Protein AF-A0A9R0WNS2-F1 (afdb_monomer_lite)

Sequence (88 aa):
MQEQITMIGDICKESHLSFQSLFKHDDTTSVASVMKEAIACGAIEGSDEHFIASELFIKREQREMFLSMSVHTRLGWLKRKFNVKYGN

pLDDT: mean 90.23, std 9.86, range [59.72, 98.12]

Organism: Triticum turgidum subsp. durum (NCBI:txid4567)

Secondary structure (DSSP, 8-state):
-HHHHHHHHHHHHHHHHHHHHHT---GGGSHHHHHHHHHHTT--TTSHHHHHHHHHTTSHHHHHHHHHS-HHHHHHHHHHHHHHHH--

Foldseek 3Di:
DVVVVVVVVVVVVVVVVVVVVVVPPPVCLQLVNLLVLQVVLPCDPPDQLSVLSNVQSVDSVSSVVLVPDDSPCNSVVSVVSSCVVPND

Structure (mmCIF, N/CA/C/O backbone):
data_AF-A0A9R0WNS2-F1
#
_entry.id   AF-A0A9R0WNS2-F1
#
loop_
_atom_site.group_PDB
_atom_site.id
_atom_site.type_symbol
_atom_site.label_atom_id
_atom_site.label_alt_id
_atom_site.label_comp_id
_atom_site.label_asym_id
_atom_site.label_entity_id
_atom_site.label_seq_id
_atom_site.pdbx_PDB_ins_code
_atom_site.Cartn_x
_atom_site.Cartn_y
_atom_site.Cartn_z
_atom_site.occupancy
_atom_site.B_iso_or_equiv
_atom_site.auth_seq_id
_atom_site.auth_comp_id
_atom_site.auth_asym_id
_atom_site.auth_atom_id
_atom_site.pdbx_PDB_model_num
ATOM 1 N N . MET A 1 1 ? -33.319 -0.287 44.569 1.00 67.12 1 MET A N 1
ATOM 2 C CA . MET A 1 1 ? -33.908 0.023 43.242 1.00 67.12 1 MET A CA 1
ATOM 3 C C . MET A 1 1 ? -33.044 1.011 42.456 1.00 67.12 1 MET A C 1
ATOM 5 O O . MET A 1 1 ? -32.718 0.704 41.321 1.00 67.12 1 MET A O 1
ATOM 9 N N . GLN A 1 2 ? -32.597 2.130 43.049 1.00 75.81 2 GLN A N 1
ATOM 10 C CA . GLN A 1 2 ? -31.659 3.075 42.409 1.00 75.81 2 GLN A CA 1
ATOM 11 C C . GLN A 1 2 ? -30.306 2.453 42.020 1.00 75.81 2 GLN A C 1
ATOM 13 O O . GLN A 1 2 ? -29.856 2.661 40.902 1.00 75.81 2 GLN A O 1
ATOM 18 N N . GLU A 1 3 ? -29.707 1.625 42.881 1.00 81.38 3 GLU A N 1
ATOM 19 C CA . GLU A 1 3 ? -28.400 0.994 42.612 1.00 81.38 3 GLU A CA 1
ATOM 20 C C . GLU A 1 3 ? -28.392 0.095 41.365 1.00 81.38 3 GLU A C 1
ATOM 22 O O . GLU A 1 3 ? -27.421 0.077 40.613 1.00 81.38 3 GLU A O 1
ATOM 27 N N . GLN A 1 4 ? -29.494 -0.616 41.101 1.00 80.06 4 GLN A N 1
ATOM 28 C CA . GLN A 1 4 ? -29.607 -1.464 39.911 1.00 80.06 4 GLN A CA 1
ATOM 29 C C . GLN A 1 4 ? -29.712 -0.634 38.625 1.00 80.06 4 GLN A C 1
ATOM 31 O O . GLN A 1 4 ? -29.159 -1.021 37.601 1.00 80.06 4 GLN A O 1
ATOM 36 N N . ILE A 1 5 ? -30.379 0.525 38.677 1.00 83.62 5 ILE A N 1
ATOM 37 C CA . ILE A 1 5 ? -30.478 1.445 37.535 1.00 83.62 5 ILE A CA 1
ATOM 38 C C . ILE A 1 5 ? -29.097 2.028 37.206 1.00 83.62 5 ILE A C 1
ATOM 40 O O . ILE A 1 5 ? -28.736 2.114 36.033 1.00 83.62 5 ILE A O 1
ATOM 44 N N . THR A 1 6 ? -28.303 2.368 38.225 1.00 87.31 6 THR A N 1
ATOM 45 C CA . THR A 1 6 ? -26.923 2.845 38.048 1.00 87.31 6 THR A CA 1
ATOM 46 C C . THR A 1 6 ? -26.037 1.777 37.411 1.00 87.31 6 THR A C 1
ATOM 48 O O . THR A 1 6 ? -25.403 2.042 36.394 1.00 87.31 6 THR A O 1
ATOM 51 N N . MET A 1 7 ? -26.079 0.547 37.934 1.00 88.50 7 MET A N 1
ATOM 52 C CA . MET A 1 7 ? -25.312 -0.583 37.400 1.00 88.50 7 MET A CA 1
ATOM 53 C C . MET A 1 7 ? -25.623 -0.856 35.920 1.00 88.50 7 MET A C 1
ATOM 55 O O . MET A 1 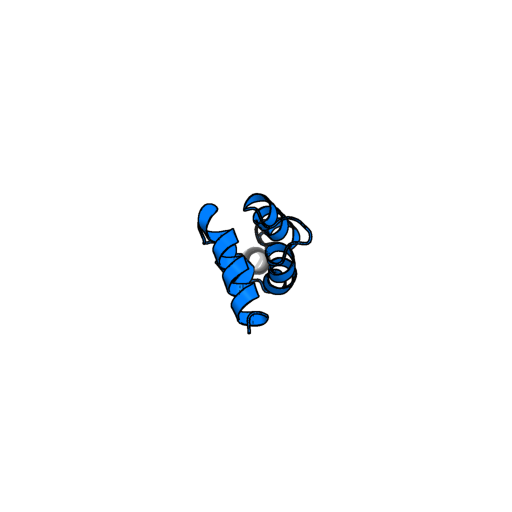7 ? -24.716 -1.090 35.125 1.00 88.50 7 MET A O 1
ATOM 59 N N . ILE A 1 8 ? -26.900 -0.787 35.526 1.00 89.94 8 ILE A N 1
ATOM 60 C CA . ILE A 1 8 ? -27.311 -0.944 34.123 1.00 89.94 8 ILE A CA 1
ATOM 61 C C . ILE A 1 8 ? -26.740 0.184 33.252 1.00 89.94 8 ILE A C 1
ATOM 63 O O . ILE A 1 8 ? -26.285 -0.079 32.139 1.00 89.94 8 ILE A O 1
ATOM 67 N N . GLY A 1 9 ? -26.738 1.425 33.746 1.00 89.19 9 GLY A N 1
ATOM 68 C CA . GLY A 1 9 ? -26.156 2.570 33.042 1.00 89.19 9 GLY A CA 1
ATOM 69 C C . GLY A 1 9 ? -24.663 2.392 32.758 1.00 89.19 9 GLY A C 1
ATOM 70 O O . GLY A 1 9 ? -24.218 2.631 31.632 1.00 89.19 9 GLY A O 1
ATOM 71 N N . ASP A 1 10 ? -23.914 1.902 33.745 1.00 91.06 10 ASP A N 1
ATOM 72 C CA . ASP A 1 10 ? -22.478 1.649 33.614 1.00 91.06 10 ASP A CA 1
ATOM 73 C C . ASP A 1 10 ? -22.192 0.524 32.609 1.00 91.06 10 ASP A C 1
ATOM 75 O O . ASP A 1 10 ? -21.397 0.714 31.687 1.00 91.06 10 ASP A O 1
ATOM 79 N N . ILE A 1 11 ? -22.920 -0.598 32.689 1.00 89.81 11 ILE A N 1
ATOM 80 C CA . ILE A 1 11 ? -22.799 -1.713 31.730 1.00 89.81 11 ILE A CA 1
ATOM 81 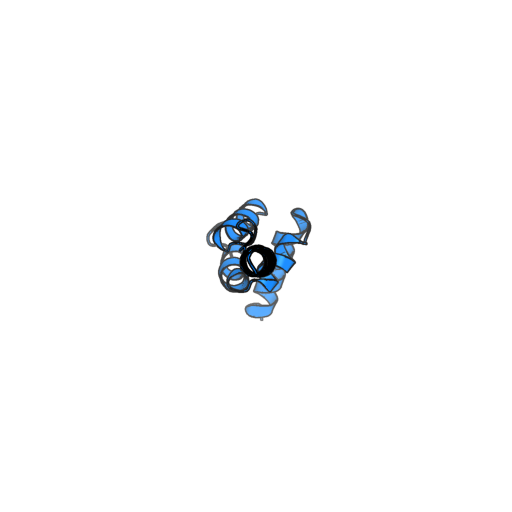C C . ILE A 1 11 ? -23.095 -1.248 30.300 1.00 89.81 11 ILE A C 1
ATOM 83 O O . ILE A 1 11 ? -22.397 -1.632 29.357 1.00 89.81 11 ILE A O 1
ATOM 87 N N . CYS A 1 12 ? -24.120 -0.413 30.120 1.00 87.81 12 CYS A N 1
ATOM 88 C CA . CYS A 1 12 ? -24.497 0.106 28.809 1.00 87.81 12 CYS A CA 1
ATOM 89 C C . CYS A 1 12 ? -23.381 0.986 28.222 1.00 87.81 12 CYS A C 1
ATOM 91 O O . CYS A 1 12 ? -23.038 0.870 27.044 1.00 87.81 12 CYS A O 1
ATOM 93 N N . LYS A 1 13 ? -22.750 1.812 29.065 1.00 88.56 13 LYS A N 1
ATOM 94 C CA . LYS A 1 13 ? -21.616 2.659 28.686 1.00 88.56 13 LYS A CA 1
ATOM 95 C C . LYS A 1 13 ? -20.376 1.835 28.335 1.00 88.56 13 LYS A C 1
ATOM 97 O O . LYS A 1 13 ? -19.765 2.086 27.297 1.00 88.56 13 LYS A O 1
ATOM 102 N N . GLU A 1 14 ? -20.021 0.839 29.142 1.00 89.19 14 GLU A N 1
ATOM 103 C CA . GLU A 1 14 ? -18.870 -0.033 28.866 1.00 89.19 14 GLU A CA 1
ATOM 104 C C . GLU A 1 14 ? -19.068 -0.880 27.607 1.00 89.19 14 GLU A C 1
ATOM 106 O O . GLU A 1 14 ? -18.154 -1.007 26.786 1.00 89.19 14 GLU A O 1
ATOM 111 N N . SER A 1 15 ? -20.281 -1.401 27.405 1.00 88.50 15 SER A N 1
ATOM 112 C CA . SER A 1 15 ? -20.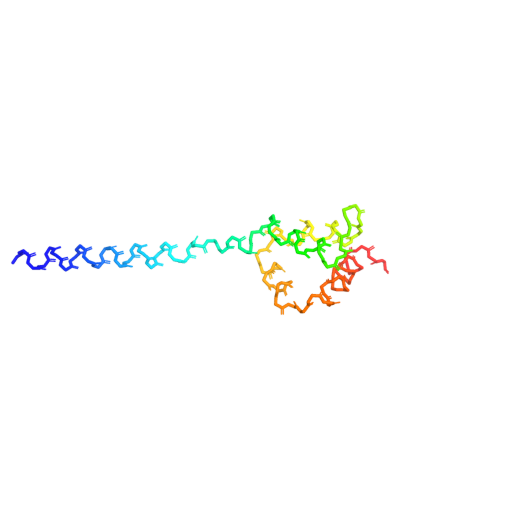637 -2.154 26.200 1.00 88.50 15 SER A CA 1
ATOM 113 C C . SER A 1 15 ? -20.553 -1.270 24.958 1.00 88.50 15 SER A C 1
ATOM 115 O O . SER A 1 15 ? -20.002 -1.692 23.943 1.00 88.50 15 SER A O 1
ATOM 117 N N . HIS A 1 16 ? -21.034 -0.024 25.043 1.00 85.38 16 HIS A N 1
ATOM 118 C CA . HIS A 1 16 ? -20.944 0.948 23.955 1.00 85.38 16 HIS A CA 1
ATOM 119 C C . HIS A 1 16 ? -19.491 1.294 23.605 1.00 85.38 16 HIS A C 1
ATOM 121 O O . HIS A 1 16 ? -19.127 1.272 22.431 1.00 85.38 16 HIS A O 1
ATOM 127 N N . LEU A 1 17 ? -18.640 1.550 24.605 1.00 86.38 17 LEU A N 1
ATOM 128 C CA . LEU A 1 17 ? -17.212 1.827 24.402 1.00 86.38 17 LEU A CA 1
ATOM 129 C C . LEU A 1 17 ? -16.474 0.628 23.793 1.00 86.38 17 LEU A C 1
ATOM 131 O O . LEU A 1 17 ? -15.671 0.799 22.873 1.00 86.38 17 LEU A O 1
ATOM 135 N N . SER A 1 18 ? -16.775 -0.583 24.265 1.00 84.56 18 SER A N 1
ATOM 136 C CA . SER A 1 18 ? -16.216 -1.827 23.727 1.00 84.56 18 SER A CA 1
ATOM 137 C C . SER A 1 18 ? -16.632 -2.043 22.272 1.00 84.56 18 SER A C 1
ATOM 139 O O . SER A 1 18 ? -15.786 -2.324 21.426 1.00 84.56 18 SER A O 1
ATOM 141 N N . PHE A 1 19 ? -17.909 -1.830 21.943 1.00 81.81 19 PHE A N 1
ATOM 142 C CA . PHE A 1 1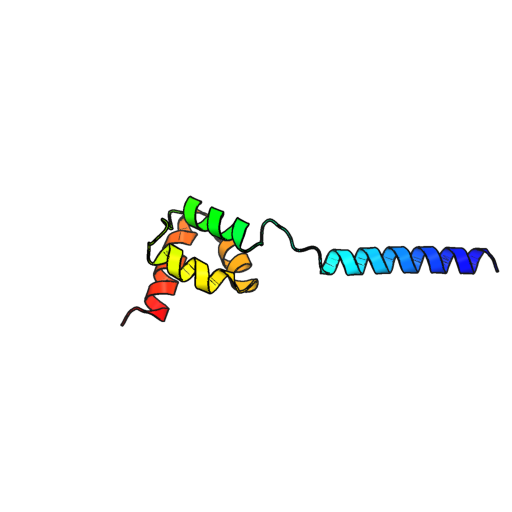9 ? -18.392 -1.895 20.563 1.00 81.81 19 PHE A CA 1
ATOM 143 C C . PHE A 1 19 ? -17.739 -0.833 19.677 1.00 81.81 19 PHE A C 1
ATOM 145 O O . PHE A 1 19 ? -17.283 -1.138 18.580 1.00 81.81 19 PHE A O 1
ATOM 152 N N . GLN A 1 20 ? -17.647 0.409 20.153 1.00 80.12 20 GLN A N 1
ATOM 153 C CA . GLN A 1 20 ? -17.026 1.498 19.406 1.00 80.12 20 GLN A CA 1
ATOM 154 C C . GLN A 1 20 ? -15.542 1.216 19.136 1.00 80.12 20 GLN A C 1
ATOM 156 O O . GLN A 1 20 ? -15.057 1.503 18.047 1.00 80.12 20 GLN A O 1
ATOM 161 N N . SER A 1 21 ? -14.838 0.613 20.097 1.00 76.00 21 SER A N 1
ATOM 162 C CA . SER A 1 21 ? -13.451 0.158 19.957 1.00 76.00 21 SER A CA 1
ATOM 163 C C . SER A 1 21 ? -13.269 -0.851 18.815 1.00 76.00 21 SER A C 1
ATOM 165 O O . SER A 1 21 ? -12.328 -0.712 18.039 1.00 76.00 21 SER A O 1
ATOM 167 N N . LEU A 1 22 ? -14.198 -1.801 18.638 1.00 70.69 22 LEU A N 1
ATOM 168 C CA . LEU A 1 22 ? -14.143 -2.777 17.536 1.00 70.69 22 LEU A CA 1
ATOM 169 C C . LEU A 1 22 ? -14.209 -2.122 16.148 1.00 70.69 22 LEU A C 1
ATOM 171 O O . LEU A 1 22 ? -13.633 -2.638 15.191 1.00 70.69 22 LEU A O 1
ATOM 175 N N . PHE A 1 23 ? -14.899 -0.985 16.043 1.00 65.88 23 PHE A N 1
ATOM 176 C CA . PHE A 1 23 ? -15.060 -0.227 14.801 1.00 65.88 23 PHE A CA 1
ATOM 177 C C . PHE A 1 23 ? -14.162 1.005 14.716 1.00 65.88 23 PHE A C 1
ATOM 179 O O . PHE A 1 23 ? -14.287 1.770 13.758 1.00 65.88 23 PHE A O 1
ATOM 186 N N . LYS A 1 24 ? -13.245 1.216 15.672 1.00 64.62 24 LYS A N 1
ATOM 187 C CA . LYS A 1 24 ? -12.189 2.211 15.497 1.00 64.62 24 LYS A CA 1
ATOM 188 C C . LYS A 1 24 ? -11.328 1.749 14.331 1.00 64.62 24 LYS A C 1
ATOM 190 O O . LYS A 1 24 ? -10.458 0.893 14.467 1.00 64.62 24 LYS A O 1
ATOM 195 N N . HIS A 1 25 ? -11.626 2.298 13.160 1.00 59.72 25 HIS A N 1
ATOM 196 C CA . HIS A 1 25 ? -10.723 2.273 12.034 1.00 59.72 25 HIS A CA 1
ATOM 197 C C . HIS A 1 25 ? -9.448 2.955 12.511 1.00 59.72 25 HIS A C 1
ATOM 199 O O . HIS A 1 25 ? -9.454 4.136 12.842 1.00 59.72 25 HIS A O 1
ATOM 205 N N . ASP A 1 26 ? -8.379 2.182 12.644 1.00 64.56 26 ASP A N 1
ATOM 206 C CA . ASP A 1 26 ? -7.069 2.756 12.864 1.00 64.56 26 ASP A CA 1
ATOM 207 C C . ASP A 1 26 ? -6.735 3.552 11.598 1.00 64.56 26 ASP A C 1
ATOM 209 O O . ASP A 1 26 ? -6.507 2.964 10.538 1.00 64.56 26 ASP A O 1
ATOM 213 N N . ASP A 1 27 ? -6.786 4.884 11.677 1.00 66.94 27 ASP A N 1
ATOM 214 C CA . ASP A 1 27 ? -6.540 5.781 10.542 1.00 66.94 27 ASP A CA 1
ATOM 215 C C . ASP A 1 27 ? -5.172 5.518 9.889 1.00 66.94 27 ASP A C 1
ATOM 217 O O . ASP A 1 27 ? -4.982 5.798 8.698 1.00 66.94 27 ASP A O 1
ATOM 221 N N . THR A 1 28 ? -4.233 4.906 10.623 1.00 70.44 28 THR A N 1
ATOM 222 C CA . THR A 1 28 ? -2.936 4.454 10.092 1.00 70.44 28 THR A CA 1
ATOM 223 C C . THR A 1 28 ? -3.084 3.346 9.042 1.00 70.44 28 THR A C 1
ATOM 225 O O . THR A 1 28 ? -2.298 3.271 8.101 1.00 70.44 28 THR A O 1
ATOM 228 N N . THR A 1 29 ? -4.152 2.550 9.130 1.00 83.06 29 THR A N 1
ATOM 229 C CA . THR A 1 29 ? -4.541 1.519 8.158 1.00 83.06 29 THR A CA 1
ATOM 230 C C . THR A 1 29 ? -5.615 1.998 7.183 1.00 83.06 29 THR A C 1
ATOM 232 O O . THR A 1 29 ? -6.241 1.170 6.523 1.00 83.06 29 THR A O 1
ATOM 235 N N . SER A 1 30 ? -5.880 3.299 7.048 1.00 91.75 30 SER A N 1
ATOM 236 C CA . SER A 1 30 ? -6.761 3.785 5.977 1.00 91.75 30 SER A CA 1
ATOM 237 C C . SER A 1 30 ? -6.105 3.603 4.598 1.00 91.75 30 SER A C 1
ATOM 239 O O . SER A 1 30 ? -4.881 3.563 4.479 1.00 91.75 30 SER A O 1
ATOM 241 N N . VAL A 1 31 ? -6.900 3.517 3.523 1.00 94.50 31 VAL A N 1
ATOM 242 C CA . VAL A 1 31 ? -6.358 3.416 2.150 1.00 94.50 31 VAL A CA 1
ATOM 243 C C . VAL A 1 31 ? -5.430 4.593 1.843 1.00 94.50 31 VAL A C 1
ATOM 245 O O . VAL A 1 31 ? -4.328 4.394 1.342 1.00 94.50 31 VAL A O 1
ATOM 248 N N . ALA A 1 32 ? -5.849 5.811 2.196 1.00 95.12 32 ALA A N 1
ATOM 249 C CA . ALA A 1 32 ? -5.080 7.024 1.946 1.00 95.12 32 ALA A CA 1
ATOM 250 C C . ALA A 1 32 ? -3.738 7.027 2.695 1.00 95.12 32 ALA A C 1
ATOM 252 O O . ALA A 1 32 ? -2.715 7.383 2.112 1.00 95.12 32 ALA A O 1
ATOM 253 N N . SER A 1 33 ? -3.725 6.606 3.963 1.00 94.88 33 SER A N 1
ATOM 254 C CA . SER A 1 33 ? -2.493 6.508 4.756 1.00 94.88 33 SER A CA 1
ATOM 255 C C . SER A 1 33 ? -1.533 5.475 4.167 1.00 94.88 33 SER A C 1
ATOM 257 O O . SER A 1 33 ? -0.354 5.760 3.980 1.00 94.88 33 SER A O 1
ATOM 259 N N . VAL A 1 34 ? -2.037 4.300 3.786 1.00 95.75 34 VAL A N 1
ATOM 260 C CA . VAL A 1 34 ? -1.187 3.213 3.280 1.00 95.75 34 VAL A CA 1
ATOM 261 C C . VAL A 1 34 ? -0.690 3.476 1.852 1.00 95.75 34 VAL A C 1
ATOM 263 O O . VAL A 1 34 ? 0.423 3.082 1.509 1.00 95.75 34 VAL A O 1
ATOM 266 N N . MET A 1 35 ? -1.436 4.222 1.031 1.00 97.31 35 MET A N 1
ATOM 267 C CA . MET A 1 35 ? -0.933 4.702 -0.265 1.00 97.31 35 MET A CA 1
ATOM 268 C C . MET A 1 35 ? 0.250 5.668 -0.102 1.00 97.31 35 MET A C 1
ATOM 270 O O . MET A 1 35 ? 1.232 5.552 -0.834 1.00 97.31 35 MET A O 1
ATOM 274 N N . LYS A 1 36 ? 0.219 6.564 0.897 1.00 96.50 36 LYS A N 1
ATOM 275 C CA . LYS A 1 36 ? 1.370 7.432 1.213 1.00 96.50 36 LYS A CA 1
ATOM 276 C C . LYS A 1 36 ? 2.594 6.615 1.630 1.00 96.50 36 LYS A C 1
ATOM 278 O O . LYS A 1 36 ? 3.701 6.914 1.192 1.00 96.50 36 LYS A O 1
ATOM 283 N N . GLU A 1 37 ? 2.392 5.555 2.410 1.00 96.31 37 GLU A N 1
ATOM 284 C CA . GLU A 1 37 ? 3.461 4.620 2.778 1.00 96.31 37 GLU A CA 1
ATOM 285 C C . GLU A 1 37 ? 4.045 3.891 1.559 1.00 96.31 37 GLU A C 1
ATOM 287 O O . GLU A 1 37 ? 5.259 3.710 1.476 1.00 96.31 37 GLU A O 1
ATOM 292 N N . ALA A 1 38 ? 3.221 3.497 0.582 1.00 96.88 38 ALA A N 1
ATOM 293 C CA . ALA A 1 38 ? 3.715 2.899 -0.659 1.00 96.88 38 ALA A CA 1
ATOM 294 C C . ALA A 1 38 ? 4.599 3.862 -1.458 1.00 96.88 38 ALA A C 1
ATOM 296 O O . ALA A 1 38 ? 5.689 3.468 -1.881 1.00 96.88 38 ALA A O 1
ATOM 297 N N . ILE A 1 39 ? 4.188 5.126 -1.584 1.00 97.12 39 ILE A N 1
ATOM 298 C CA . ILE A 1 39 ? 5.001 6.171 -2.222 1.00 97.12 39 ILE A CA 1
ATOM 299 C C . ILE A 1 39 ? 6.318 6.364 -1.458 1.00 97.12 39 ILE A C 1
ATOM 301 O O . ILE A 1 39 ? 7.384 6.368 -2.073 1.00 97.12 39 ILE A O 1
ATOM 305 N N . ALA A 1 40 ? 6.277 6.430 -0.122 1.00 95.56 40 ALA A N 1
ATOM 3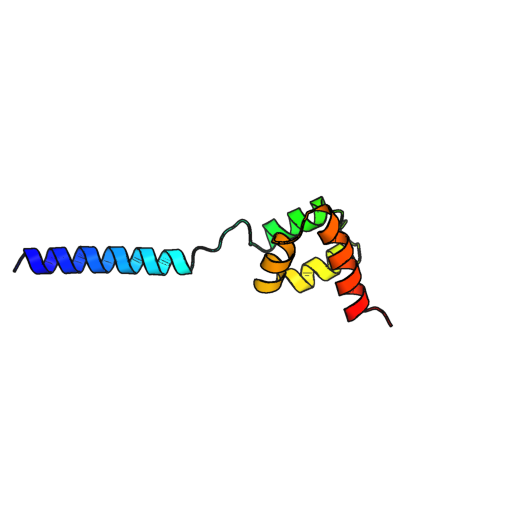06 C CA . ALA A 1 40 ? 7.472 6.556 0.718 1.00 95.56 40 ALA A CA 1
ATOM 307 C C . ALA A 1 40 ? 8.451 5.374 0.563 1.00 95.56 40 ALA A C 1
ATOM 309 O O . ALA A 1 40 ? 9.658 5.540 0.731 1.00 95.56 40 ALA A O 1
ATOM 310 N N . CYS A 1 41 ? 7.951 4.189 0.199 1.00 95.06 41 CYS A N 1
ATOM 311 C CA . CYS A 1 41 ? 8.767 3.009 -0.095 1.00 95.06 41 CYS A CA 1
ATOM 312 C C . CYS A 1 41 ? 9.273 2.952 -1.551 1.00 95.06 41 CYS A C 1
ATOM 314 O O . CYS A 1 41 ? 9.983 2.009 -1.898 1.00 95.06 41 CYS A O 1
ATOM 316 N N . GLY A 1 42 ? 8.922 3.925 -2.400 1.00 95.50 42 GLY A N 1
ATOM 317 C CA . GLY A 1 42 ? 9.378 4.033 -3.790 1.00 95.50 42 GLY A CA 1
ATOM 318 C C . GLY A 1 42 ? 8.367 3.605 -4.859 1.00 95.50 42 GLY A C 1
ATOM 319 O O . GLY A 1 42 ? 8.758 3.462 -6.015 1.00 95.50 42 GLY A O 1
ATOM 320 N N . ALA A 1 43 ? 7.092 3.387 -4.513 1.00 97.25 43 ALA A N 1
ATOM 321 C CA . ALA A 1 43 ? 6.029 3.153 -5.495 1.00 97.25 43 ALA A CA 1
ATOM 322 C C . ALA A 1 43 ? 5.565 4.499 -6.078 1.00 97.25 43 ALA A C 1
ATOM 324 O O . ALA A 1 43 ? 4.615 5.108 -5.588 1.00 97.25 43 ALA A O 1
ATOM 325 N N . ILE A 1 44 ? 6.302 4.993 -7.073 1.00 96.75 44 ILE A N 1
ATOM 326 C CA . ILE A 1 44 ? 6.077 6.299 -7.708 1.00 96.75 44 ILE A CA 1
ATOM 327 C C . ILE A 1 44 ? 4.697 6.323 -8.376 1.00 96.75 44 ILE A C 1
ATOM 329 O O . ILE A 1 44 ? 4.314 5.359 -9.033 1.00 96.75 44 ILE A O 1
ATOM 333 N N . GLU A 1 45 ? 3.957 7.428 -8.249 1.00 96.19 45 GLU A N 1
ATOM 334 C CA . GLU A 1 45 ? 2.665 7.586 -8.926 1.00 96.19 45 GLU A CA 1
ATOM 335 C C . GLU A 1 45 ? 2.782 7.295 -10.433 1.00 96.19 45 GLU A C 1
ATOM 337 O O . GLU A 1 45 ? 3.627 7.853 -11.131 1.00 96.19 45 GLU A O 1
ATOM 342 N N . GLY A 1 46 ? 1.936 6.388 -10.928 1.00 94.62 46 GLY A N 1
ATOM 343 C CA . GLY A 1 46 ? 1.957 5.921 -12.319 1.00 94.62 46 GLY A CA 1
ATOM 344 C C . GLY A 1 46 ? 2.856 4.708 -12.590 1.00 94.62 46 GLY A C 1
ATOM 345 O O . GLY A 1 46 ? 2.816 4.186 -13.701 1.00 94.62 46 GLY A O 1
ATOM 346 N N . SER A 1 47 ? 3.624 4.226 -11.609 1.00 97.56 47 SER A N 1
ATOM 347 C CA . SER A 1 47 ? 4.361 2.965 -11.729 1.00 97.56 47 SER A CA 1
ATOM 348 C C . SER A 1 47 ? 3.453 1.745 -11.538 1.00 97.56 47 SER A C 1
ATOM 350 O O . SER A 1 47 ? 2.380 1.832 -10.931 1.00 97.56 47 SER A O 1
ATOM 352 N N . ASP A 1 48 ? 3.917 0.582 -11.995 1.00 98.00 48 ASP A N 1
ATOM 353 C CA . ASP A 1 48 ? 3.244 -0.706 -11.800 1.00 98.00 48 ASP A CA 1
ATOM 354 C C . ASP A 1 48 ? 3.000 -1.008 -10.311 1.00 98.00 48 ASP A C 1
ATOM 356 O O . ASP A 1 48 ? 1.945 -1.519 -9.927 1.00 98.00 48 ASP A O 1
ATOM 360 N N . GLU A 1 49 ? 3.952 -0.644 -9.445 1.00 98.06 49 GLU A N 1
ATOM 361 C CA . GLU A 1 49 ? 3.849 -0.812 -7.994 1.00 98.06 49 GLU A CA 1
ATOM 362 C C . GLU A 1 49 ? 2.786 0.096 -7.379 1.00 98.06 49 GLU A C 1
ATOM 364 O O . GLU A 1 49 ? 2.047 -0.338 -6.494 1.00 98.06 49 GLU A O 1
ATOM 369 N N . HIS A 1 50 ? 2.688 1.344 -7.839 1.00 98.06 50 HIS A N 1
ATOM 370 C CA . HIS A 1 50 ? 1.646 2.256 -7.382 1.00 98.06 50 HIS A CA 1
ATOM 371 C C . HIS A 1 50 ? 0.265 1.805 -7.871 1.00 98.06 50 HIS A C 1
ATOM 373 O O . HIS A 1 50 ? -0.711 1.826 -7.116 1.00 98.06 50 HIS A O 1
ATOM 379 N N . PHE A 1 51 ? 0.181 1.335 -9.117 1.00 98.12 51 PHE A N 1
ATOM 380 C CA . PHE A 1 51 ? -1.051 0.798 -9.679 1.00 98.12 51 PHE A CA 1
ATOM 381 C C . PHE A 1 51 ? -1.535 -0.435 -8.906 1.00 98.12 51 PHE A C 1
ATOM 383 O O . PHE A 1 51 ? -2.659 -0.430 -8.397 1.00 98.12 51 PHE A O 1
ATOM 390 N N . ILE A 1 52 ? -0.687 -1.452 -8.709 1.00 98.06 52 ILE A N 1
ATOM 391 C CA . ILE A 1 52 ? -1.087 -2.648 -7.951 1.00 98.06 52 ILE A CA 1
ATOM 392 C C . ILE A 1 52 ? -1.398 -2.326 -6.483 1.00 98.06 52 ILE A C 1
ATOM 394 O O . ILE A 1 52 ? -2.293 -2.944 -5.907 1.00 98.06 52 ILE A O 1
ATOM 398 N N . ALA A 1 53 ? -0.718 -1.347 -5.872 1.00 98.00 53 ALA A N 1
ATOM 399 C CA . ALA A 1 53 ? -1.036 -0.879 -4.522 1.00 98.00 53 ALA A CA 1
ATOM 400 C C . ALA A 1 53 ? -2.472 -0.336 -4.439 1.00 98.00 53 ALA A C 1
ATOM 402 O O . ALA A 1 53 ? -3.211 -0.711 -3.526 1.00 98.00 53 ALA A O 1
ATOM 403 N N . SER A 1 54 ? -2.896 0.463 -5.427 1.00 97.25 54 SER A N 1
ATOM 404 C CA . SER A 1 54 ? -4.258 1.014 -5.487 1.00 97.25 54 SER A CA 1
ATOM 405 C C . SER A 1 54 ? -5.339 -0.072 -5.564 1.00 97.25 54 SER A C 1
ATOM 407 O O . SER A 1 54 ? -6.402 0.068 -4.962 1.00 97.25 54 SER A O 1
ATOM 409 N N . GLU A 1 55 ? -5.046 -1.199 -6.221 1.00 97.12 55 GLU A N 1
ATOM 410 C CA . GLU A 1 55 ? -5.957 -2.343 -6.290 1.00 97.12 55 GLU A CA 1
ATOM 411 C C . GLU A 1 55 ? -5.937 -3.192 -5.009 1.00 97.12 55 GLU A C 1
ATOM 413 O O . GLU A 1 55 ? -6.980 -3.656 -4.540 1.00 97.12 55 GLU A O 1
ATOM 418 N N . LEU A 1 56 ? -4.753 -3.421 -4.429 1.00 97.00 56 LEU A N 1
ATOM 419 C CA . LEU A 1 56 ? -4.587 -4.261 -3.240 1.00 97.00 56 LEU A CA 1
ATOM 420 C C . LEU A 1 56 ? -5.182 -3.609 -1.996 1.00 97.00 56 LEU A C 1
ATOM 422 O O . LEU A 1 56 ? -5.868 -4.275 -1.217 1.00 97.00 56 LEU A O 1
ATOM 426 N N . PHE A 1 57 ? -4.925 -2.317 -1.799 1.00 97.06 57 PHE A N 1
ATOM 427 C CA . PHE A 1 57 ? -5.222 -1.638 -0.544 1.00 97.06 57 PHE A CA 1
ATOM 428 C C . PHE A 1 57 ? -6.694 -1.326 -0.332 1.00 97.06 57 PHE A C 1
ATOM 430 O O . PHE A 1 57 ? -7.056 -0.935 0.771 1.00 97.06 57 PHE A O 1
ATOM 437 N N . ILE A 1 58 ? -7.572 -1.601 -1.294 1.00 94.75 58 ILE A N 1
ATOM 438 C CA . ILE A 1 58 ? -9.020 -1.633 -1.046 1.00 94.75 58 ILE A CA 1
ATOM 439 C C . ILE A 1 58 ? -9.343 -2.656 0.066 1.00 94.75 58 ILE A C 1
ATOM 441 O O . ILE A 1 58 ? -10.227 -2.427 0.892 1.00 94.75 58 ILE A O 1
ATOM 445 N N . LYS A 1 59 ? -8.567 -3.746 0.160 1.00 93.19 59 LYS A N 1
ATOM 446 C CA . LYS A 1 59 ? -8.722 -4.803 1.171 1.00 93.19 59 LYS A CA 1
ATOM 447 C C . LYS A 1 59 ? -7.893 -4.512 2.421 1.00 93.19 59 LYS A C 1
ATOM 449 O O . LYS A 1 59 ? -6.692 -4.255 2.328 1.00 93.19 59 LYS A O 1
ATOM 454 N N . ARG A 1 60 ? -8.519 -4.597 3.599 1.00 91.19 60 ARG A N 1
ATOM 455 C CA . ARG A 1 60 ? -7.865 -4.319 4.889 1.00 91.19 60 ARG A CA 1
ATOM 456 C C . ARG A 1 60 ? -6.698 -5.266 5.154 1.00 91.19 60 ARG A C 1
ATOM 458 O O . ARG A 1 60 ? -5.628 -4.816 5.543 1.00 91.19 60 ARG A O 1
ATOM 465 N N . GLU A 1 61 ? -6.866 -6.545 4.853 1.00 93.38 61 GLU A N 1
ATOM 466 C CA . GLU A 1 61 ? -5.875 -7.589 5.124 1.00 93.38 61 GLU A CA 1
ATOM 467 C C . GLU A 1 61 ? -4.599 -7.373 4.296 1.00 93.38 61 GLU A C 1
ATOM 469 O O . GLU A 1 61 ? -3.492 -7.645 4.755 1.00 93.38 61 GLU A O 1
ATOM 474 N N . GLN A 1 62 ? -4.727 -6.834 3.076 1.00 96.19 62 GLN A N 1
ATOM 475 C CA . GLN A 1 62 ? -3.566 -6.487 2.248 1.00 96.19 62 GLN A CA 1
ATOM 476 C C . GLN A 1 62 ? -2.808 -5.285 2.813 1.00 96.19 62 GLN A C 1
ATOM 478 O O . GLN A 1 62 ? -1.580 -5.265 2.758 1.00 96.19 62 GLN A O 1
ATOM 483 N N . ARG A 1 63 ? -3.523 -4.303 3.378 1.00 95.56 63 ARG A N 1
ATOM 484 C CA . ARG A 1 63 ? -2.907 -3.150 4.046 1.00 95.56 63 ARG A CA 1
ATOM 485 C C . ARG A 1 63 ? -2.164 -3.571 5.309 1.00 95.56 63 ARG A C 1
ATOM 487 O O . ARG A 1 63 ? -1.021 -3.172 5.493 1.00 95.56 63 ARG A O 1
ATOM 494 N N . GLU A 1 64 ? -2.775 -4.415 6.135 1.00 94.12 64 GLU A N 1
ATOM 495 C CA . GLU A 1 64 ? -2.144 -4.948 7.349 1.00 94.12 64 GLU A CA 1
ATOM 496 C C . GLU A 1 64 ? -0.895 -5.775 7.016 1.00 94.12 64 GLU A C 1
ATOM 498 O O . GLU A 1 64 ? 0.169 -5.550 7.593 1.00 94.12 64 GLU A O 1
ATOM 503 N N . MET A 1 65 ? -0.979 -6.657 6.012 1.00 95.06 65 MET A N 1
ATOM 504 C CA . MET A 1 65 ? 0.181 -7.414 5.536 1.00 95.06 65 MET A CA 1
ATOM 505 C C . MET A 1 65 ? 1.302 -6.482 5.059 1.00 95.06 65 MET A C 1
ATOM 507 O O . MET A 1 65 ? 2.452 -6.650 5.458 1.00 95.06 65 MET A O 1
ATOM 511 N N . PHE A 1 66 ? 0.977 -5.468 4.255 1.00 96.62 66 PHE A N 1
ATOM 512 C CA . PHE A 1 66 ? 1.949 -4.493 3.765 1.00 96.62 66 PHE A CA 1
ATOM 513 C C . PHE A 1 66 ? 2.621 -3.709 4.901 1.00 96.62 66 PHE A C 1
ATOM 515 O O . PHE A 1 66 ? 3.843 -3.538 4.902 1.00 96.62 66 PHE A O 1
ATOM 522 N N . LEU A 1 67 ? 1.845 -3.271 5.896 1.00 94.88 67 LEU A N 1
ATOM 523 C CA . LEU A 1 67 ? 2.362 -2.515 7.034 1.00 94.88 67 LEU A CA 1
ATOM 524 C C . LEU A 1 67 ? 3.222 -3.364 7.977 1.00 94.88 67 LEU A C 1
ATOM 526 O O . LEU A 1 67 ? 4.186 -2.832 8.525 1.00 94.88 67 LEU A O 1
ATOM 530 N N . SER A 1 68 ? 2.947 -4.668 8.104 1.00 94.56 68 SER A N 1
ATOM 531 C CA . SER A 1 68 ? 3.769 -5.596 8.900 1.00 94.56 68 SER A CA 1
ATOM 532 C C . SER A 1 68 ? 5.172 -5.840 8.327 1.00 94.56 68 SER A C 1
ATOM 534 O O . SER A 1 68 ? 6.070 -6.287 9.041 1.00 94.56 68 SER A O 1
ATOM 536 N N . MET A 1 69 ? 5.378 -5.550 7.039 1.00 94.94 69 MET A N 1
ATOM 537 C CA . MET A 1 69 ? 6.666 -5.712 6.372 1.00 94.94 69 MET A CA 1
ATOM 538 C C . MET A 1 69 ? 7.600 -4.534 6.657 1.00 94.94 69 MET A C 1
ATOM 540 O O . MET A 1 69 ? 7.167 -3.391 6.816 1.00 94.94 69 MET A O 1
ATOM 544 N N . SER A 1 70 ? 8.909 -4.794 6.631 1.00 94.56 70 SER A N 1
ATOM 545 C CA . SER A 1 70 ? 9.911 -3.731 6.719 1.00 94.56 70 SER A CA 1
ATOM 546 C C . SER A 1 70 ? 9.867 -2.824 5.485 1.00 94.56 70 SER A C 1
ATOM 548 O O . SER A 1 70 ? 9.656 -3.293 4.362 1.00 94.56 70 SER A O 1
ATOM 550 N N . VAL A 1 71 ? 10.128 -1.528 5.681 1.00 91.75 71 VAL A N 1
ATOM 551 C CA . VAL A 1 71 ? 10.052 -0.483 4.640 1.00 91.75 71 VAL A CA 1
ATOM 552 C C . VAL A 1 71 ? 10.807 -0.877 3.363 1.00 91.75 71 VAL A C 1
ATOM 554 O O . VAL A 1 71 ? 10.268 -0.782 2.264 1.00 91.75 71 VAL A O 1
ATOM 557 N N . HIS A 1 72 ? 12.013 -1.434 3.497 1.00 92.38 72 HIS A N 1
ATOM 558 C CA . HIS A 1 72 ? 12.858 -1.822 2.361 1.00 92.38 72 HIS A CA 1
ATOM 559 C C . HIS A 1 72 ? 12.321 -3.004 1.533 1.00 92.38 72 HIS A C 1
ATOM 561 O O . HIS A 1 72 ? 12.753 -3.207 0.401 1.00 92.38 72 HIS A O 1
ATOM 567 N N . THR A 1 73 ? 11.392 -3.800 2.071 1.00 95.94 73 THR A N 1
ATOM 568 C CA . THR A 1 73 ? 10.854 -4.993 1.387 1.00 95.94 73 THR A CA 1
ATOM 569 C C . THR A 1 73 ? 9.513 -4.741 0.699 1.00 95.94 73 THR A C 1
ATOM 571 O O . THR A 1 73 ? 9.151 -5.467 -0.231 1.00 95.94 73 THR A O 1
ATOM 574 N N . ARG A 1 74 ? 8.801 -3.685 1.106 1.00 97.19 74 ARG A N 1
ATOM 575 C CA . ARG A 1 74 ? 7.464 -3.315 0.620 1.00 97.19 74 ARG A CA 1
ATOM 576 C C . ARG A 1 74 ? 7.413 -3.103 -0.895 1.00 97.19 74 ARG A C 1
ATOM 578 O O . ARG A 1 74 ? 6.542 -3.662 -1.557 1.00 97.19 74 ARG A O 1
ATOM 585 N N . LEU A 1 75 ? 8.380 -2.383 -1.469 1.00 97.75 75 LEU A N 1
ATOM 586 C CA . LEU A 1 75 ? 8.422 -2.145 -2.918 1.00 97.75 75 LEU A CA 1
ATOM 587 C C . LEU A 1 75 ? 8.614 -3.440 -3.719 1.00 97.75 75 LEU A C 1
ATOM 589 O O . LEU A 1 75 ? 7.919 -3.686 -4.702 1.00 97.75 75 LEU A O 1
ATOM 593 N N . GLY A 1 76 ? 9.531 -4.305 -3.276 1.00 97.75 76 GLY A N 1
ATOM 594 C CA . GLY A 1 76 ? 9.761 -5.606 -3.909 1.00 97.75 76 GLY A CA 1
ATOM 595 C C . GLY A 1 76 ? 8.537 -6.522 -3.828 1.00 97.75 76 GLY A C 1
ATOM 596 O O . GLY A 1 76 ? 8.274 -7.296 -4.749 1.00 97.75 76 GLY A O 1
ATOM 597 N N . TRP A 1 77 ? 7.758 -6.415 -2.754 1.00 97.75 77 TRP A N 1
ATOM 598 C CA . TRP A 1 77 ? 6.491 -7.127 -2.624 1.00 97.75 77 TRP A CA 1
ATOM 599 C C . TRP A 1 77 ? 5.441 -6.631 -3.620 1.00 97.75 77 TRP A C 1
ATOM 601 O O . TRP A 1 77 ? 4.829 -7.460 -4.292 1.00 97.75 77 TRP A O 1
ATOM 611 N N . LEU A 1 78 ? 5.287 -5.312 -3.784 1.00 98.00 78 LEU A N 1
ATOM 612 C CA . LEU A 1 78 ? 4.388 -4.732 -4.790 1.00 98.00 78 LEU A CA 1
ATOM 613 C C . LEU A 1 78 ? 4.779 -5.172 -6.207 1.00 98.00 78 LEU A C 1
ATOM 615 O O . LEU A 1 78 ? 3.928 -5.674 -6.936 1.00 98.00 78 LEU A O 1
ATOM 619 N N . LYS A 1 79 ? 6.073 -5.130 -6.553 1.00 97.81 79 LYS A N 1
ATOM 620 C CA . LYS A 1 79 ? 6.594 -5.670 -7.826 1.00 97.81 79 LYS A CA 1
ATOM 621 C C . LYS A 1 79 ? 6.174 -7.119 -8.060 1.00 97.81 79 LYS A C 1
ATOM 623 O O . LYS A 1 79 ? 5.663 -7.465 -9.119 1.00 97.81 79 LYS A O 1
ATOM 628 N N . ARG A 1 80 ? 6.351 -7.985 -7.055 1.00 97.56 80 ARG A N 1
ATOM 629 C CA . ARG A 1 80 ? 5.946 -9.398 -7.148 1.00 97.56 80 ARG A CA 1
ATOM 630 C C . ARG A 1 80 ? 4.437 -9.549 -7.303 1.00 97.56 80 ARG A C 1
ATOM 632 O O . ARG A 1 80 ? 4.006 -10.395 -8.074 1.0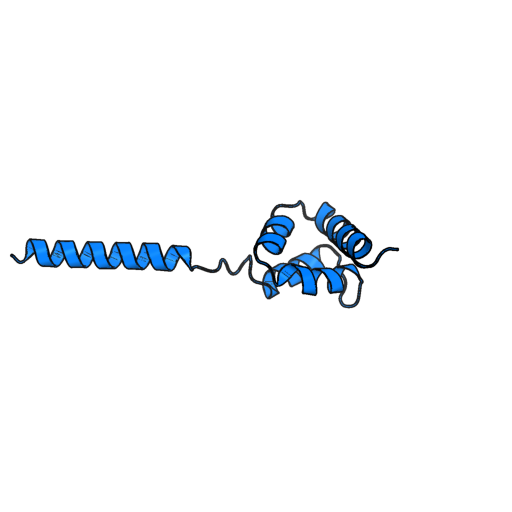0 97.56 80 ARG A O 1
ATOM 639 N N . LYS A 1 81 ? 3.634 -8.750 -6.597 1.00 97.44 81 LYS A N 1
ATOM 640 C CA . LYS A 1 81 ? 2.170 -8.770 -6.727 1.00 97.44 81 LYS A CA 1
ATOM 641 C C . LYS A 1 81 ? 1.717 -8.363 -8.123 1.00 97.44 81 LYS A C 1
ATOM 643 O O . LYS A 1 81 ? 0.836 -9.023 -8.666 1.00 97.44 81 LYS A O 1
ATOM 648 N N . PHE A 1 82 ? 2.336 -7.333 -8.696 1.00 97.56 82 PHE A N 1
ATOM 649 C CA . PHE A 1 82 ? 2.074 -6.927 -10.070 1.00 97.56 82 PHE A CA 1
ATOM 650 C C . PHE A 1 82 ? 2.439 -8.056 -11.039 1.00 97.56 82 PHE A C 1
ATOM 652 O O . PHE A 1 82 ? 1.582 -8.500 -11.793 1.00 97.56 82 PHE A O 1
ATOM 659 N N . ASN A 1 83 ? 3.648 -8.614 -10.931 1.00 96.94 83 ASN A N 1
ATOM 660 C CA . ASN A 1 83 ? 4.101 -9.710 -11.794 1.00 96.94 83 ASN A CA 1
ATOM 661 C C . ASN A 1 83 ? 3.245 -10.978 -11.665 1.00 96.94 83 ASN A C 1
ATOM 663 O O . ASN A 1 83 ? 3.029 -11.661 -12.649 1.00 96.94 83 ASN A O 1
ATOM 667 N N . VAL A 1 84 ? 2.725 -11.307 -10.481 1.00 96.56 84 VAL A N 1
ATOM 668 C CA . VAL A 1 84 ? 1.810 -12.454 -10.321 1.00 96.56 84 VAL A CA 1
ATOM 669 C C . VAL A 1 84 ? 0.466 -12.211 -11.016 1.00 96.56 84 VAL A C 1
ATOM 671 O O . VAL A 1 84 ? -0.174 -13.162 -11.453 1.00 96.56 84 VAL A O 1
ATOM 674 N N . LYS A 1 85 ? 0.009 -10.956 -11.085 1.00 96.31 85 LYS A N 1
ATOM 675 C CA . LYS A 1 85 ? -1.293 -10.605 -11.664 1.00 96.31 85 LYS A CA 1
ATOM 676 C C . LYS A 1 85 ? -1.226 -10.329 -13.169 1.00 96.31 85 LYS A C 1
ATOM 678 O O . LYS A 1 85 ? -2.176 -10.645 -13.876 1.00 96.31 85 LYS A O 1
ATOM 683 N N . TYR A 1 86 ? -0.134 -9.726 -13.626 1.00 95.44 86 TYR A N 1
ATOM 684 C CA . TYR A 1 86 ? 0.026 -9.187 -14.979 1.00 95.44 86 TYR A CA 1
ATOM 685 C C . TYR A 1 86 ? 1.293 -9.674 -15.693 1.00 95.44 86 TYR A C 1
ATOM 687 O O . TYR A 1 86 ? 1.466 -9.398 -16.877 1.00 95.44 86 TYR A O 1
ATOM 695 N N . GLY A 1 87 ? 2.191 -10.370 -14.995 1.00 85.00 87 GLY A N 1
ATOM 696 C CA . GLY A 1 87 ? 3.333 -11.028 -15.619 1.00 85.00 87 GLY A CA 1
ATOM 697 C C . GLY A 1 87 ? 2.876 -12.311 -16.302 1.00 85.00 87 GLY A C 1
ATOM 698 O O . GLY A 1 87 ? 2.181 -13.121 -15.689 1.00 85.00 87 GLY A O 1
ATOM 699 N N . ASN A 1 88 ? 3.243 -12.455 -17.575 1.00 62.34 88 ASN A N 1
ATOM 700 C CA . ASN A 1 88 ? 3.022 -13.670 -18.362 1.00 62.34 88 ASN A CA 1
ATOM 701 C C . ASN A 1 88 ? 3.869 -14.837 -17.848 1.00 62.34 88 ASN A C 1
ATOM 703 O O . ASN A 1 88 ? 5.082 -14.614 -17.622 1.00 62.34 88 ASN A O 1
#

Radius of gyration: 20.39 Å; chains: 1; bounding box: 47×21×62 Å